Protein AF-A0A5K1HGT1-F1 (afdb_monomer_lite)

pLDDT: mean 88.46, std 7.79, range [55.59, 96.0]

InterPro domains:
  IPR000719 Protein kinase domain [PF00069] (8-63)
  IPR000719 Protein kinase domain [PS50011] (1-92)
  IPR011009 Protein kinase-like domain superfamily [SSF56112] (11-82)

Radius of gyration: 13.35 Å; chains: 1; bounding box: 38×22×32 Å

Structure (mmCIF, N/CA/C/O backbone):
data_AF-A0A5K1HGT1-F1
#
_entry.id   AF-A0A5K1HGT1-F1
#
loop_
_atom_site.group_PDB
_atom_site.id
_atom_site.type_symbol
_atom_site.label_atom_id
_atom_site.label_alt_id
_atom_site.label_comp_id
_atom_site.label_asym_id
_atom_site.label_entity_id
_atom_site.label_seq_id
_atom_site.pdbx_PDB_ins_code
_atom_site.Cartn_x
_atom_site.Cartn_y
_atom_site.Cartn_z
_atom_site.occupancy
_atom_site.B_iso_or_equiv
_atom_site.auth_seq_id
_atom_site.auth_comp_id
_atom_site.auth_asym_id
_atom_site.auth_atom_id
_atom_site.pdbx_PDB_model_num
ATOM 1 N N . LEU A 1 1 ? -17.955 0.734 13.425 1.00 61.97 1 LEU A N 1
ATOM 2 C CA . LEU A 1 1 ? -19.027 0.828 12.406 1.00 61.97 1 LEU A CA 1
ATOM 3 C C . LEU A 1 1 ? -18.868 2.080 11.542 1.00 61.97 1 LEU A C 1
ATOM 5 O O . LEU A 1 1 ? -18.337 1.921 10.457 1.00 61.97 1 LEU A O 1
ATOM 9 N N . LYS A 1 2 ? -19.118 3.312 12.025 1.00 84.44 2 LYS A N 1
ATOM 10 C CA . LYS A 1 2 ? -18.943 4.536 11.197 1.00 84.44 2 LYS A CA 1
ATOM 11 C C . LYS A 1 2 ? -17.576 4.675 10.501 1.00 84.44 2 LYS A C 1
ATOM 13 O O . LYS A 1 2 ? -17.519 5.031 9.332 1.00 84.44 2 LYS A O 1
ATOM 18 N N . MET A 1 3 ? -16.473 4.383 11.199 1.00 86.94 3 MET A N 1
ATOM 19 C CA . MET A 1 3 ? -15.128 4.487 10.608 1.00 86.94 3 MET A CA 1
ATOM 20 C C . MET A 1 3 ? -14.874 3.437 9.512 1.00 86.94 3 MET A C 1
ATOM 22 O O . MET A 1 3 ? -14.243 3.742 8.508 1.00 86.94 3 MET A O 1
ATOM 26 N N . GLN A 1 4 ? -15.397 2.215 9.674 1.00 87.69 4 GLN A N 1
ATOM 27 C CA . GLN A 1 4 ? -15.286 1.161 8.655 1.00 87.69 4 GLN A CA 1
ATOM 28 C C . GLN A 1 4 ? -15.972 1.573 7.367 1.00 87.69 4 GLN A C 1
ATOM 30 O O . GLN A 1 4 ? -15.349 1.550 6.313 1.00 87.69 4 GLN A O 1
ATOM 35 N N . GLU A 1 5 ? -17.225 2.004 7.476 1.00 90.06 5 GLU A N 1
ATOM 36 C CA . GLU A 1 5 ? -18.026 2.455 6.339 1.00 90.06 5 GLU A CA 1
ATOM 37 C C . GLU A 1 5 ? -17.372 3.654 5.643 1.00 90.06 5 GLU A C 1
ATOM 39 O O . GLU A 1 5 ? -17.317 3.709 4.415 1.00 90.06 5 GLU A O 1
ATOM 44 N N . TYR A 1 6 ? -16.809 4.591 6.415 1.00 91.19 6 TYR A N 1
ATOM 45 C CA . TYR A 1 6 ? -16.056 5.721 5.872 1.00 91.19 6 TYR A CA 1
ATOM 46 C C . TYR A 1 6 ? -14.836 5.266 5.061 1.00 91.19 6 TYR A C 1
ATOM 48 O O . TYR A 1 6 ? -14.664 5.682 3.917 1.00 91.19 6 TYR A O 1
ATOM 56 N N . ILE A 1 7 ? -14.006 4.375 5.608 1.00 92.38 7 ILE A N 1
ATOM 57 C CA . ILE A 1 7 ? -12.837 3.840 4.896 1.00 92.38 7 ILE A CA 1
ATOM 58 C C . ILE A 1 7 ? -13.283 3.052 3.662 1.00 92.38 7 ILE A C 1
ATOM 60 O O . ILE A 1 7 ? -12.668 3.166 2.604 1.00 92.38 7 ILE A O 1
ATOM 64 N N . GLU A 1 8 ? -14.350 2.265 3.768 1.00 90.94 8 GLU A N 1
ATOM 65 C CA . GLU A 1 8 ? -14.851 1.451 2.664 1.00 90.94 8 GLU A CA 1
ATOM 66 C C . GLU A 1 8 ? -15.377 2.282 1.499 1.00 90.94 8 GLU A C 1
ATOM 68 O O . GLU A 1 8 ? -15.098 1.941 0.351 1.00 90.94 8 GLU A O 1
ATOM 73 N N . SER A 1 9 ? -16.053 3.390 1.795 1.00 93.44 9 SER A N 1
ATOM 74 C CA . SER A 1 9 ? -16.593 4.314 0.794 1.00 93.44 9 SER A CA 1
ATOM 75 C C . SER A 1 9 ? -15.551 5.262 0.192 1.00 93.44 9 SER A C 1
ATOM 77 O O . SER A 1 9 ? -15.729 5.698 -0.942 1.00 93.44 9 SER A O 1
ATOM 79 N N . ASN A 1 10 ? -14.457 5.559 0.903 1.00 91.88 10 ASN A N 1
ATOM 80 C CA . ASN A 1 10 ? -13.488 6.591 0.499 1.00 91.88 10 ASN A CA 1
ATOM 81 C C . ASN A 1 10 ? -12.088 6.055 0.166 1.00 91.88 10 ASN A C 1
ATOM 83 O O . ASN A 1 10 ? -11.163 6.838 -0.036 1.00 91.88 10 ASN A O 1
ATOM 87 N N . SER A 1 11 ? -11.884 4.737 0.118 1.00 91.88 11 SER A N 1
ATOM 88 C CA . SER A 1 11 ? -10.565 4.184 -0.205 1.00 91.88 11 SER A CA 1
ATOM 89 C C . SER A 1 11 ? -10.628 2.878 -0.984 1.00 91.88 11 SER A C 1
ATOM 91 O O . SER A 1 11 ? -11.524 2.051 -0.810 1.00 91.88 11 SER A O 1
ATOM 93 N N . THR A 1 12 ? -9.609 2.650 -1.807 1.00 92.00 12 THR A N 1
ATOM 94 C CA . THR A 1 12 ? -9.448 1.403 -2.559 1.00 92.00 12 THR A CA 1
ATOM 95 C C . THR A 1 12 ? -8.670 0.388 -1.719 1.00 92.00 12 THR A C 1
ATOM 97 O O . THR A 1 12 ? -7.560 0.674 -1.275 1.00 92.00 12 THR A O 1
ATOM 100 N N . LEU A 1 13 ? -9.241 -0.808 -1.514 1.00 90.25 13 LEU A N 1
ATOM 101 C CA . LEU A 1 13 ? -8.760 -1.815 -0.553 1.00 90.25 13 LEU A CA 1
ATOM 102 C C . LEU A 1 13 ? -7.257 -2.106 -0.640 1.00 90.25 13 LEU A C 1
ATOM 104 O O . LEU A 1 13 ? -6.592 -2.142 0.390 1.00 90.25 13 LEU A O 1
ATOM 108 N N . ILE A 1 14 ? -6.726 -2.302 -1.848 1.00 90.81 14 ILE A N 1
ATOM 109 C CA . ILE A 1 14 ? -5.326 -2.698 -2.051 1.00 90.81 14 ILE A CA 1
ATOM 110 C C . ILE A 1 14 ? -4.322 -1.612 -1.624 1.00 90.81 14 ILE A C 1
ATOM 112 O O . ILE A 1 14 ? -3.179 -1.939 -1.336 1.00 90.81 14 ILE A O 1
ATOM 116 N N . TYR A 1 15 ? -4.751 -0.354 -1.493 1.00 93.62 15 TYR A N 1
ATOM 117 C CA . TYR A 1 15 ? -3.912 0.758 -1.029 1.00 93.62 15 TYR A CA 1
AT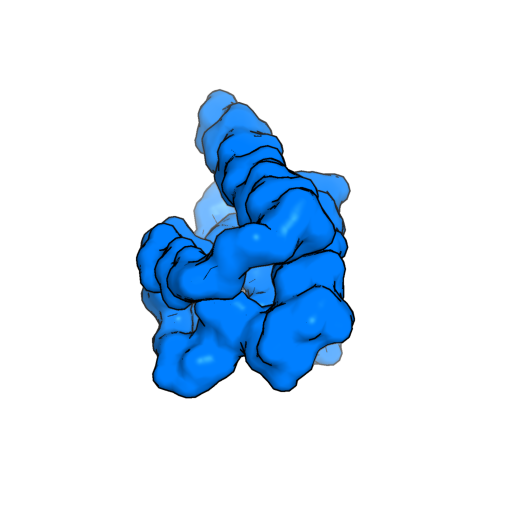OM 118 C C . TYR A 1 15 ? -4.057 1.052 0.468 1.00 93.62 15 TYR A C 1
ATOM 120 O O . TYR A 1 15 ? -3.328 1.891 0.998 1.00 93.62 15 TYR A O 1
ATOM 128 N N . ARG A 1 16 ? -4.988 0.386 1.165 1.00 94.31 16 ARG A N 1
ATOM 129 C CA . ARG A 1 16 ? -5.223 0.618 2.594 1.00 94.31 16 ARG A CA 1
ATOM 130 C C . ARG A 1 16 ? -4.013 0.182 3.405 1.00 94.31 16 ARG A C 1
ATOM 132 O O . ARG A 1 16 ? -3.424 -0.870 3.154 1.00 94.31 16 ARG A O 1
ATOM 139 N N . SER A 1 17 ? -3.670 0.986 4.399 1.00 93.50 17 SER A N 1
ATOM 140 C CA . SER A 1 17 ? -2.631 0.651 5.362 1.00 93.50 17 SER A CA 1
ATOM 141 C C . SER A 1 17 ? -3.113 -0.404 6.367 1.00 93.50 17 SER A C 1
ATOM 143 O O . SER A 1 17 ? -4.319 -0.625 6.515 1.00 93.50 17 SER A O 1
ATOM 145 N N . PRO A 1 18 ? -2.201 -1.074 7.090 1.00 92.19 18 PRO A N 1
ATOM 146 C CA . PRO A 1 18 ? -2.564 -2.055 8.106 1.00 92.19 18 PRO A CA 1
ATOM 147 C C . PRO A 1 18 ? -3.557 -1.525 9.148 1.00 92.19 18 PRO A C 1
ATOM 149 O O . PRO A 1 18 ? -4.499 -2.232 9.483 1.00 92.19 18 PRO A O 1
ATOM 152 N N . GLU A 1 19 ? -3.390 -0.294 9.629 1.00 90.62 19 GLU A N 1
ATOM 153 C CA . GLU A 1 19 ? -4.286 0.336 10.604 1.00 90.62 19 GLU A CA 1
ATOM 154 C C . GLU A 1 19 ? -5.683 0.640 10.038 1.00 90.62 19 GLU A C 1
ATOM 156 O O . GLU A 1 19 ? -6.666 0.523 10.764 1.00 90.62 19 GLU A O 1
ATOM 161 N N . MET A 1 20 ? -5.808 0.918 8.732 1.00 92.19 20 MET A N 1
ATOM 162 C CA . MET A 1 20 ? -7.111 1.025 8.057 1.00 92.19 20 MET A CA 1
ATOM 163 C C . MET A 1 20 ? -7.828 -0.331 7.943 1.00 92.19 20 MET A C 1
ATOM 165 O O . MET A 1 20 ? -9.050 -0.369 7.805 1.00 92.19 20 MET A O 1
ATOM 169 N N . ILE A 1 21 ? -7.083 -1.444 7.966 1.00 92.19 21 ILE A N 1
ATOM 170 C CA . ILE A 1 21 ? -7.645 -2.802 7.934 1.00 92.19 21 ILE A CA 1
ATOM 171 C C . ILE A 1 21 ? -7.992 -3.292 9.340 1.00 92.19 21 ILE A C 1
ATOM 173 O O . ILE A 1 21 ? -9.064 -3.864 9.529 1.00 92.19 21 ILE A O 1
ATOM 177 N N . THR A 1 22 ? -7.090 -3.114 10.309 1.00 89.19 22 THR A N 1
ATOM 178 C CA . THR A 1 22 ? -7.264 -3.652 11.665 1.00 89.19 22 THR A CA 1
ATOM 179 C C . THR A 1 22 ? -8.122 -2.767 12.552 1.00 89.19 22 THR A C 1
ATOM 181 O O . THR A 1 22 ? -8.766 -3.296 13.453 1.00 89.19 22 THR A O 1
ATOM 184 N N . LEU A 1 23 ? -8.151 -1.454 12.294 1.00 85.44 23 LEU A N 1
ATOM 185 C CA . LEU A 1 23 ? -8.858 -0.461 13.111 1.00 85.44 23 LEU A CA 1
ATOM 186 C C . LEU A 1 23 ? -8.508 -0.566 14.592 1.00 85.44 23 LEU A C 1
ATOM 188 O O . LEU A 1 23 ? -9.363 -0.417 15.463 1.00 85.44 23 LEU A O 1
ATOM 192 N N . GLU A 1 24 ? -7.235 -0.849 14.863 1.00 76.88 24 GLU A N 1
ATOM 193 C CA . GLU A 1 24 ? -6.651 -0.630 16.183 1.00 76.88 24 GLU A CA 1
ATOM 194 C C . GLU A 1 24 ? -6.902 0.824 16.628 1.00 76.88 24 GLU A C 1
ATOM 196 O O . GLU A 1 24 ? -7.125 1.692 15.784 1.00 76.88 24 GLU A O 1
ATOM 201 N N . ASP A 1 25 ? -6.783 1.114 17.929 1.00 69.00 25 ASP A N 1
ATOM 202 C CA . ASP A 1 25 ? -6.918 2.460 18.534 1.00 69.00 25 ASP A CA 1
ATOM 203 C C . ASP A 1 25 ? -5.835 3.472 18.087 1.00 69.00 25 ASP A C 1
ATOM 205 O O . ASP A 1 25 ? -5.469 4.406 18.801 1.00 69.00 25 ASP A O 1
ATOM 209 N N . LYS A 1 26 ? -5.271 3.291 16.895 1.00 74.62 26 LYS A N 1
ATOM 210 C CA . LYS A 1 26 ? -4.260 4.155 16.308 1.00 74.62 26 LYS A CA 1
ATOM 211 C C . LYS A 1 26 ? -4.911 5.113 15.324 1.00 74.62 26 LYS A C 1
ATOM 213 O O . LYS A 1 26 ? -5.730 4.691 14.506 1.00 74.62 26 LYS A O 1
ATOM 218 N N . PRO A 1 27 ? -4.529 6.398 15.359 1.00 81.00 27 PRO A N 1
ATOM 219 C CA . PRO A 1 27 ? -5.050 7.363 14.414 1.00 81.00 27 PRO A CA 1
ATOM 220 C C . PRO A 1 27 ? -4.621 6.987 12.994 1.00 81.00 27 PRO A C 1
ATOM 222 O O . PRO A 1 27 ? -3.441 6.776 12.713 1.00 81.00 27 PRO A O 1
ATOM 225 N N . ILE A 1 28 ? -5.598 6.941 12.093 1.00 89.25 28 ILE A N 1
ATOM 226 C CA . ILE A 1 28 ? -5.359 6.933 10.651 1.00 89.25 28 ILE A CA 1
ATOM 227 C C . ILE A 1 28 ? -4.940 8.355 10.272 1.00 89.25 28 ILE A C 1
ATOM 229 O O . ILE A 1 28 ? -5.630 9.318 10.604 1.00 89.25 28 ILE A O 1
ATOM 233 N N . GLY A 1 29 ? -3.801 8.496 9.604 1.00 88.38 29 GLY A N 1
ATOM 234 C CA . GLY A 1 29 ? -3.231 9.801 9.275 1.00 88.38 29 GLY A CA 1
ATOM 235 C C . GLY A 1 29 ? -2.089 9.674 8.278 1.00 88.38 29 GLY A C 1
ATOM 236 O O . GLY A 1 29 ? -2.045 8.719 7.509 1.00 88.38 29 GLY A O 1
ATOM 237 N N . PHE A 1 30 ? -1.119 10.589 8.331 1.00 91.00 30 PHE A N 1
ATOM 238 C CA . PHE A 1 30 ? -0.028 10.669 7.347 1.00 91.00 30 PHE A CA 1
ATOM 239 C C . PHE A 1 30 ? 0.749 9.358 7.133 1.00 91.00 30 PHE A C 1
ATOM 241 O O . PHE A 1 30 ? 1.256 9.108 6.043 1.00 91.00 30 PHE A O 1
ATOM 248 N N . ALA A 1 31 ? 0.838 8.488 8.144 1.00 90.62 31 ALA A N 1
ATOM 249 C CA . ALA A 1 31 ? 1.458 7.169 7.999 1.00 90.62 31 ALA A CA 1
ATOM 250 C C . ALA A 1 31 ? 0.764 6.298 6.939 1.00 90.62 31 ALA A C 1
ATOM 252 O O . ALA A 1 31 ? 1.437 5.598 6.179 1.00 90.62 31 ALA A O 1
ATOM 253 N N . SER A 1 32 ? -0.563 6.382 6.854 1.00 92.50 32 SER A N 1
ATOM 254 C CA . SER A 1 32 ? -1.364 5.651 5.878 1.00 92.50 32 SER A CA 1
ATOM 255 C C . SER A 1 32 ? -1.113 6.155 4.453 1.00 92.50 32 SER A C 1
ATOM 257 O O . SER A 1 32 ? -1.054 5.353 3.521 1.00 92.50 32 SER A O 1
ATOM 259 N N . ASP A 1 33 ? -0.854 7.454 4.283 1.00 93.38 33 ASP A N 1
ATOM 260 C CA . ASP A 1 33 ? -0.481 8.024 2.984 1.00 93.38 33 ASP A CA 1
ATOM 261 C C . ASP A 1 33 ? 0.909 7.553 2.546 1.00 93.38 33 ASP A C 1
ATOM 263 O O . ASP A 1 33 ? 1.096 7.149 1.400 1.00 93.38 33 ASP A O 1
ATOM 267 N N . ILE A 1 34 ? 1.885 7.513 3.463 1.00 94.81 34 ILE A N 1
ATOM 268 C CA . ILE A 1 34 ? 3.225 6.973 3.175 1.00 94.81 34 ILE A CA 1
ATOM 269 C C . ILE A 1 34 ? 3.152 5.499 2.749 1.00 94.81 34 ILE A C 1
ATOM 271 O O . ILE A 1 34 ? 3.868 5.077 1.837 1.00 94.81 34 ILE A O 1
ATOM 275 N N . TRP A 1 35 ? 2.267 4.712 3.367 1.00 94.69 35 TRP A N 1
ATOM 276 C CA . TRP A 1 35 ? 1.996 3.340 2.936 1.00 94.69 35 TRP A CA 1
ATOM 277 C C . TRP A 1 35 ? 1.472 3.278 1.497 1.00 94.69 35 TRP A C 1
ATOM 279 O O . TRP A 1 35 ? 2.022 2.543 0.669 1.00 94.69 35 TRP A O 1
ATOM 289 N N . MET A 1 36 ? 0.438 4.067 1.189 1.00 95.56 36 MET A N 1
ATOM 290 C CA . MET A 1 36 ? -0.156 4.143 -0.145 1.00 95.56 36 MET A CA 1
ATOM 291 C C . MET A 1 36 ? 0.874 4.576 -1.194 1.00 95.56 36 MET A C 1
ATOM 293 O O . MET A 1 36 ? 0.957 3.959 -2.254 1.00 95.56 36 MET A O 1
ATOM 297 N N . LEU A 1 37 ? 1.701 5.582 -0.897 1.00 95.94 37 LEU A N 1
ATOM 298 C CA . LEU A 1 37 ? 2.765 6.040 -1.793 1.00 95.94 37 LEU A CA 1
ATOM 299 C C . LEU A 1 37 ? 3.781 4.931 -2.089 1.00 95.94 37 LEU A C 1
ATOM 301 O O . LEU A 1 37 ? 4.199 4.777 -3.236 1.00 95.94 37 LEU A O 1
ATOM 305 N N . GLY A 1 38 ? 4.120 4.108 -1.092 1.00 95.31 38 GLY A N 1
ATOM 306 C CA . GLY A 1 38 ? 4.931 2.909 -1.300 1.00 95.31 38 GLY A CA 1
ATOM 307 C C . GLY A 1 38 ? 4.278 1.918 -2.269 1.00 95.31 38 GLY A C 1
ATOM 308 O O . GLY A 1 38 ? 4.951 1.414 -3.165 1.00 95.31 38 GLY A O 1
ATOM 309 N N . CYS A 1 39 ? 2.969 1.679 -2.138 1.00 95.38 39 CYS A N 1
ATOM 310 C CA . CYS A 1 39 ? 2.212 0.819 -3.057 1.00 95.38 39 CYS A CA 1
ATOM 311 C C . CYS A 1 39 ? 2.161 1.390 -4.485 1.00 95.38 39 CYS A C 1
ATOM 313 O O . CYS A 1 39 ? 2.312 0.647 -5.452 1.00 95.38 39 CYS A O 1
ATOM 315 N N . ILE A 1 40 ? 1.975 2.706 -4.632 1.00 96.00 40 ILE A N 1
ATOM 316 C CA . ILE A 1 40 ? 1.922 3.387 -5.934 1.00 96.00 40 ILE A CA 1
ATOM 317 C C . ILE A 1 40 ? 3.283 3.331 -6.632 1.00 96.00 40 ILE A C 1
ATOM 319 O O . ILE A 1 40 ? 3.353 2.942 -7.796 1.00 96.00 40 ILE A O 1
ATOM 323 N N . ALA A 1 41 ? 4.369 3.667 -5.928 1.00 95.31 41 ALA A N 1
ATOM 324 C CA . ALA A 1 41 ? 5.724 3.583 -6.474 1.00 95.31 41 ALA A CA 1
ATOM 325 C C . ALA A 1 41 ? 6.054 2.152 -6.927 1.00 95.31 41 ALA A C 1
ATOM 327 O O . ALA A 1 41 ? 6.590 1.947 -8.017 1.00 95.31 41 ALA A O 1
ATOM 328 N N . TYR A 1 42 ? 5.655 1.166 -6.116 1.00 94.31 42 TYR A N 1
ATOM 329 C CA . TYR A 1 42 ? 5.748 -0.249 -6.447 1.00 94.31 42 TYR A CA 1
ATOM 330 C C . TYR A 1 42 ? 5.014 -0.575 -7.758 1.00 94.31 42 TYR A C 1
ATOM 332 O O . TYR A 1 42 ? 5.595 -1.136 -8.687 1.00 94.31 42 TYR A O 1
ATOM 340 N N . PHE A 1 43 ? 3.741 -0.190 -7.846 1.00 94.69 43 PHE A N 1
ATOM 341 C CA . PHE A 1 43 ? 2.886 -0.473 -8.994 1.00 94.69 43 PHE A CA 1
ATOM 342 C C . PHE A 1 43 ? 3.384 0.186 -10.285 1.00 94.69 43 PHE A C 1
ATOM 344 O O . PHE A 1 43 ? 3.364 -0.446 -11.338 1.00 94.69 43 PHE A O 1
ATOM 351 N N . ILE A 1 44 ? 3.857 1.434 -10.222 1.00 95.44 44 ILE A N 1
ATOM 352 C CA . ILE A 1 44 ? 4.365 2.151 -11.400 1.00 95.44 44 ILE A CA 1
ATOM 353 C C . ILE A 1 44 ? 5.560 1.415 -12.009 1.00 95.44 44 ILE A C 1
ATOM 355 O O . ILE A 1 44 ? 5.596 1.237 -13.227 1.00 95.44 44 ILE A O 1
ATOM 359 N N . TYR A 1 45 ? 6.506 0.973 -11.175 1.00 94.62 45 TYR A N 1
ATOM 360 C CA . TYR A 1 45 ? 7.732 0.329 -11.641 1.00 94.62 45 TYR A CA 1
ATOM 361 C C . TYR A 1 45 ? 7.495 -1.125 -12.077 1.00 94.62 45 TYR A C 1
ATOM 363 O O . TYR A 1 45 ? 7.800 -1.481 -13.211 1.00 94.62 45 TYR A O 1
ATOM 371 N N . PHE A 1 46 ? 6.895 -1.957 -11.218 1.00 92.56 46 PHE A N 1
ATOM 372 C CA . PHE A 1 46 ? 6.728 -3.392 -11.491 1.00 92.56 46 PHE A CA 1
ATOM 373 C C . PHE A 1 46 ? 5.488 -3.723 -12.326 1.00 92.56 46 PHE A C 1
ATOM 375 O O . PHE A 1 46 ? 5.270 -4.885 -12.663 1.00 92.56 46 PHE A O 1
ATOM 382 N N . ARG A 1 47 ? 4.632 -2.729 -12.614 1.00 93.06 47 ARG A N 1
ATOM 383 C CA . ARG A 1 47 ? 3.345 -2.888 -13.324 1.00 93.06 47 ARG A CA 1
ATOM 384 C C . ARG A 1 47 ? 2.408 -3.918 -12.679 1.00 93.06 47 ARG A C 1
ATOM 386 O O . ARG A 1 47 ? 1.448 -4.356 -13.303 1.00 93.06 47 ARG A O 1
ATOM 393 N N . LYS A 1 48 ? 2.682 -4.263 -11.421 1.00 91.81 48 LYS A N 1
ATOM 394 C CA . LYS A 1 48 ? 1.984 -5.244 -10.597 1.00 91.81 48 LYS A CA 1
ATOM 395 C C . LYS A 1 48 ? 1.839 -4.682 -9.195 1.00 91.81 48 LYS A C 1
ATOM 397 O O . LYS A 1 48 ? 2.807 -4.181 -8.625 1.00 91.81 48 LYS A O 1
ATOM 402 N N . HIS A 1 49 ? 0.634 -4.738 -8.637 1.00 93.19 49 HIS A N 1
ATOM 403 C CA . HIS A 1 49 ? 0.404 -4.240 -7.284 1.00 93.19 49 HIS A CA 1
ATOM 404 C C . HIS A 1 49 ? 1.068 -5.178 -6.251 1.00 93.19 49 HIS A C 1
ATOM 406 O O . HIS A 1 49 ? 1.002 -6.398 -6.425 1.00 93.19 49 HIS A O 1
ATOM 412 N N . PRO A 1 50 ? 1.666 -4.678 -5.146 1.00 92.62 50 PRO A N 1
ATOM 413 C CA . PRO A 1 50 ? 2.334 -5.533 -4.152 1.00 92.62 50 PRO A CA 1
ATOM 414 C C . PRO A 1 50 ? 1.412 -6.580 -3.503 1.00 92.62 50 PRO A C 1
ATOM 416 O O . PRO A 1 50 ? 1.895 -7.588 -2.999 1.00 92.62 50 PRO A O 1
ATOM 419 N N . PHE A 1 51 ? 0.098 -6.343 -3.535 1.00 93.38 51 PHE A N 1
ATOM 420 C CA . PHE A 1 51 ? -0.954 -7.226 -3.008 1.00 93.38 51 PHE A CA 1
ATOM 421 C C . PHE A 1 51 ? -1.896 -7.767 -4.096 1.00 93.38 51 PHE A C 1
ATOM 423 O O . PHE A 1 51 ? -3.032 -8.135 -3.808 1.00 93.38 51 PHE A O 1
ATOM 430 N N . GLU A 1 52 ? -1.483 -7.745 -5.363 1.00 90.00 52 GLU A N 1
ATOM 431 C CA . GLU A 1 52 ? -2.300 -8.294 -6.449 1.00 90.00 52 GLU A CA 1
ATOM 432 C C . GLU A 1 52 ? -2.543 -9.797 -6.253 1.00 90.00 52 GLU A C 1
ATOM 434 O O . GLU A 1 52 ? -1.593 -10.564 -6.117 1.00 90.00 52 GLU A O 1
ATOM 439 N N . GLY A 1 53 ? -3.814 -10.213 -6.245 1.00 88.19 53 GLY A N 1
ATOM 440 C CA . GLY A 1 53 ? -4.205 -11.608 -6.006 1.00 88.19 53 GLY A CA 1
ATOM 441 C C . GLY A 1 53 ? -4.105 -12.058 -4.543 1.00 88.19 53 GLY A C 1
ATOM 442 O O . GLY A 1 53 ? -4.435 -13.200 -4.238 1.00 88.19 53 GLY A O 1
ATOM 443 N N . GLU A 1 54 ? -3.699 -11.168 -3.637 1.00 89.25 54 GLU A N 1
ATOM 444 C CA . GLU A 1 54 ? -3.545 -11.458 -2.216 1.00 89.25 54 GLU A CA 1
ATOM 445 C C . GLU A 1 54 ? -4.782 -11.038 -1.404 1.00 89.25 54 GLU A C 1
ATOM 447 O O . GLU A 1 54 ? -5.515 -10.107 -1.748 1.00 89.25 54 GLU A O 1
ATOM 452 N N . GLY A 1 55 ? -5.015 -11.711 -0.275 1.00 88.31 55 GLY A N 1
ATOM 453 C CA . GLY A 1 55 ? -6.095 -11.364 0.653 1.00 88.31 55 GLY A CA 1
ATOM 454 C C . GLY A 1 55 ? -5.757 -10.187 1.579 1.00 88.31 55 GLY A C 1
ATOM 455 O O . GLY A 1 55 ? -4.604 -9.780 1.716 1.00 88.31 55 GLY A O 1
ATOM 456 N N . LYS A 1 56 ? -6.757 -9.693 2.330 1.00 89.44 56 LYS A N 1
ATOM 457 C CA . LYS A 1 56 ? -6.588 -8.602 3.322 1.00 89.44 56 LYS A CA 1
ATOM 458 C C . LYS A 1 56 ? -5.462 -8.863 4.340 1.00 89.44 56 LYS A C 1
ATOM 460 O O . LYS A 1 56 ? -4.838 -7.921 4.818 1.00 89.44 56 LYS A O 1
ATOM 465 N N . LEU A 1 57 ? -5.177 -10.128 4.660 1.00 90.50 57 LEU A N 1
ATOM 466 C CA . LEU A 1 57 ? -4.102 -10.517 5.583 1.00 90.50 57 LEU A CA 1
ATOM 467 C C . LEU A 1 57 ? -2.700 -10.162 5.066 1.00 90.50 57 LEU A C 1
ATOM 469 O O . LEU A 1 57 ? -1.826 -9.846 5.873 1.00 90.50 57 LEU A O 1
ATOM 473 N N . ALA A 1 58 ? -2.489 -10.150 3.747 1.00 91.69 58 ALA A N 1
ATOM 474 C CA . ALA A 1 58 ? -1.205 -9.775 3.159 1.00 91.69 58 ALA A CA 1
ATOM 475 C C . ALA A 1 58 ? -0.873 -8.294 3.393 1.00 91.69 58 ALA A C 1
ATOM 477 O O . ALA A 1 58 ? 0.297 -7.938 3.497 1.00 91.69 58 ALA A O 1
ATOM 478 N N . ILE A 1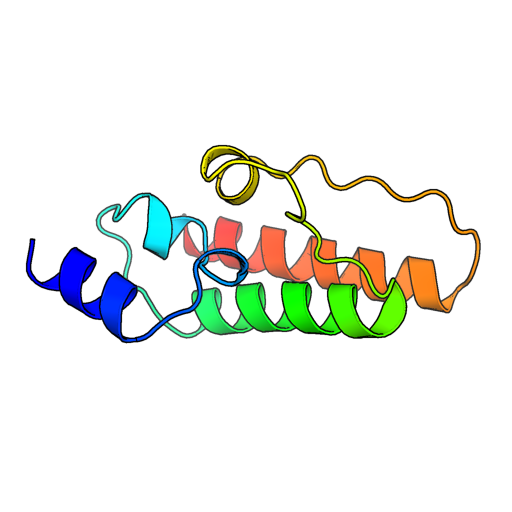 59 ? -1.889 -7.441 3.566 1.00 92.00 59 ILE A N 1
ATOM 479 C CA . ILE A 1 59 ? -1.705 -6.034 3.942 1.00 92.00 59 ILE A CA 1
ATOM 480 C C . ILE A 1 59 ? -1.124 -5.945 5.363 1.00 92.00 59 ILE A C 1
ATOM 482 O O . ILE A 1 59 ? -0.181 -5.196 5.611 1.00 92.00 59 ILE A O 1
ATOM 486 N N . ILE A 1 60 ? -1.635 -6.754 6.298 1.00 89.88 60 ILE A N 1
ATOM 487 C CA . ILE A 1 60 ? -1.188 -6.776 7.702 1.00 89.88 60 ILE A CA 1
ATOM 488 C C . ILE A 1 60 ? 0.213 -7.394 7.823 1.00 89.88 60 ILE A C 1
ATOM 490 O O . ILE A 1 60 ? 1.070 -6.876 8.549 1.00 89.88 60 ILE A O 1
ATOM 494 N N . SER A 1 61 ? 0.464 -8.481 7.087 1.00 88.38 61 SER A N 1
ATOM 495 C CA . SER A 1 61 ? 1.737 -9.206 7.077 1.00 88.38 61 SER A CA 1
ATOM 496 C C . SER A 1 61 ? 2.272 -9.398 5.649 1.00 88.38 61 SER A C 1
ATOM 498 O O . SER A 1 61 ? 2.133 -10.475 5.068 1.00 88.38 61 SER A O 1
ATOM 500 N N . PRO A 1 62 ? 2.913 -8.366 5.062 1.00 87.44 62 PRO A N 1
ATOM 501 C CA . PRO A 1 62 ? 3.387 -8.430 3.682 1.00 87.44 62 PRO A CA 1
ATOM 502 C C . PRO A 1 62 ? 4.579 -9.371 3.519 1.00 87.44 62 PRO A C 1
ATOM 504 O O . PRO A 1 62 ? 5.594 -9.197 4.204 1.00 87.44 62 PRO A O 1
ATOM 507 N N . ASN A 1 63 ? 4.506 -10.267 2.534 1.00 85.19 63 ASN A N 1
ATOM 508 C CA . ASN A 1 63 ? 5.622 -11.083 2.042 1.00 85.19 63 ASN A CA 1
ATOM 509 C C . ASN A 1 63 ? 5.846 -10.842 0.537 1.00 85.19 63 ASN A C 1
ATOM 511 O O . ASN A 1 63 ? 5.765 -11.747 -0.285 1.00 85.19 63 ASN A O 1
ATOM 515 N N . VAL A 1 64 ? 6.090 -9.582 0.185 1.00 82.62 64 VAL A N 1
ATOM 516 C CA . VAL A 1 64 ? 6.304 -9.128 -1.195 1.00 82.62 64 VAL A CA 1
ATOM 517 C C . VAL A 1 64 ? 7.749 -9.445 -1.6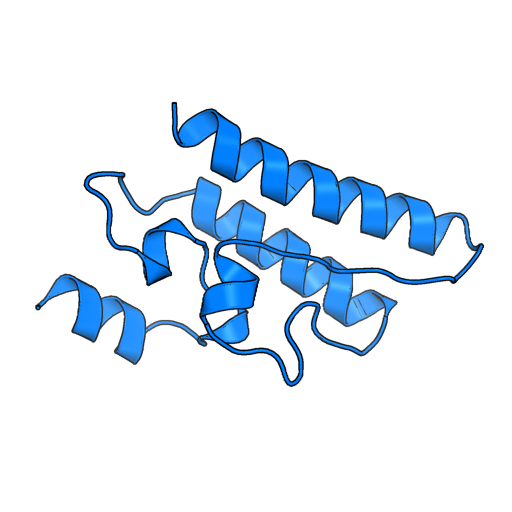00 1.00 82.62 64 VAL A C 1
ATOM 519 O O . VAL A 1 64 ? 8.675 -8.958 -0.949 1.00 82.62 64 VAL A O 1
ATOM 522 N N . ARG A 1 65 ? 7.954 -10.268 -2.638 1.00 75.12 65 ARG A N 1
ATOM 523 C CA . ARG A 1 65 ? 9.280 -10.690 -3.132 1.00 75.12 65 ARG A CA 1
ATOM 524 C C . ARG A 1 65 ? 9.363 -10.563 -4.643 1.00 75.12 65 ARG A C 1
ATOM 526 O O . ARG A 1 65 ? 8.475 -11.053 -5.332 1.00 75.12 65 ARG A O 1
ATOM 533 N N . TYR A 1 66 ? 10.430 -9.940 -5.133 1.00 78.62 66 TYR A N 1
ATOM 534 C CA . TYR A 1 66 ? 10.676 -9.740 -6.559 1.00 78.62 66 TYR A CA 1
ATOM 535 C C . TYR A 1 66 ? 12.160 -9.931 -6.855 1.00 78.62 66 TYR A C 1
ATOM 537 O O . TYR A 1 66 ? 13.003 -9.628 -6.013 1.00 78.62 66 TYR A O 1
ATOM 545 N N . SER A 1 67 ? 12.461 -10.479 -8.031 1.00 76.00 67 SER A N 1
ATOM 546 C CA . SER A 1 67 ? 13.789 -10.985 -8.400 1.00 76.00 67 SER A CA 1
ATOM 547 C C . SER A 1 67 ? 14.460 -10.194 -9.528 1.00 76.00 67 SER A C 1
ATOM 549 O O . SER A 1 67 ? 15.332 -10.725 -10.207 1.00 76.00 67 SER A O 1
ATOM 551 N N . GLU A 1 68 ? 14.045 -8.950 -9.767 1.00 85.44 68 GLU A N 1
ATOM 552 C CA . GLU A 1 68 ? 14.713 -8.081 -10.740 1.00 85.44 68 GLU A CA 1
ATOM 553 C C . GLU A 1 68 ? 15.985 -7.461 -10.154 1.00 85.44 68 GLU A C 1
ATOM 555 O O . GLU A 1 68 ? 15.962 -6.911 -9.052 1.00 85.44 68 GLU A O 1
ATOM 560 N N . ASP A 1 69 ? 17.074 -7.499 -10.924 1.00 83.69 69 ASP A N 1
ATOM 561 C CA . ASP A 1 69 ? 18.395 -6.998 -10.522 1.00 83.69 69 ASP A CA 1
ATOM 562 C C . ASP A 1 69 ? 18.749 -5.665 -11.199 1.00 83.69 69 ASP A C 1
ATOM 564 O O . ASP A 1 69 ? 19.834 -5.472 -11.741 1.00 83.69 69 ASP A O 1
ATOM 568 N N . SER A 1 70 ? 17.803 -4.725 -11.204 1.00 93.06 70 SER A N 1
ATOM 569 C CA . SER A 1 70 ? 18.078 -3.350 -11.624 1.00 93.06 70 SER A CA 1
ATOM 570 C C . SER A 1 70 ? 18.267 -2.446 -10.402 1.00 93.06 70 SER A C 1
ATOM 572 O O . SER A 1 70 ? 17.637 -2.635 -9.358 1.00 93.06 70 SER A O 1
ATOM 574 N N . GLU A 1 71 ? 19.107 -1.418 -10.528 1.00 92.38 71 GLU A N 1
ATOM 575 C CA . GLU A 1 71 ? 19.284 -0.415 -9.467 1.00 92.38 71 GLU A CA 1
ATOM 576 C C . GLU A 1 71 ? 17.972 0.321 -9.149 1.00 92.38 71 GLU A C 1
ATOM 578 O O . GLU A 1 71 ? 17.672 0.603 -7.988 1.00 92.38 71 GLU A O 1
ATOM 583 N N . TYR A 1 72 ? 17.125 0.551 -10.159 1.00 91.62 72 TYR A N 1
ATOM 584 C CA . TYR A 1 72 ? 15.788 1.108 -9.957 1.00 91.62 72 TYR A CA 1
ATOM 585 C C . TYR A 1 72 ? 14.888 0.157 -9.160 1.00 91.62 72 TYR A C 1
ATOM 587 O O . TYR A 1 72 ? 14.212 0.599 -8.234 1.00 91.62 72 TYR A O 1
ATOM 595 N N . ALA A 1 73 ? 14.920 -1.150 -9.441 1.00 91.56 73 ALA A N 1
ATOM 596 C CA . ALA A 1 73 ? 14.170 -2.145 -8.680 1.00 91.56 73 ALA A CA 1
ATOM 597 C C . ALA A 1 73 ? 14.606 -2.157 -7.207 1.00 91.56 73 ALA A C 1
ATOM 599 O O . ALA A 1 73 ? 13.754 -2.160 -6.317 1.00 91.56 73 ALA A O 1
ATOM 600 N N . LYS A 1 74 ? 15.917 -2.082 -6.933 1.00 91.38 74 LYS A N 1
ATOM 601 C CA . LYS A 1 74 ? 16.470 -1.982 -5.569 1.00 91.38 74 LYS A CA 1
ATOM 602 C C . LYS A 1 74 ? 16.030 -0.699 -4.862 1.00 91.38 74 LYS A C 1
ATOM 604 O O . LYS A 1 74 ? 15.671 -0.741 -3.681 1.00 91.38 74 LYS A O 1
ATOM 609 N N . LEU A 1 75 ? 16.002 0.432 -5.572 1.00 93.44 75 LEU A N 1
ATOM 610 C CA . LEU A 1 75 ? 15.521 1.708 -5.038 1.00 93.44 75 LEU A CA 1
ATOM 611 C C . LEU A 1 75 ? 14.034 1.638 -4.665 1.00 93.44 75 LEU A C 1
ATOM 613 O O . LEU A 1 75 ? 13.659 2.006 -3.551 1.00 93.44 75 LEU A O 1
ATOM 617 N N . ILE A 1 76 ? 13.190 1.120 -5.560 1.00 94.19 76 ILE A N 1
ATOM 618 C CA . ILE A 1 76 ? 11.751 0.973 -5.305 1.00 94.19 76 ILE A CA 1
ATOM 619 C C . ILE A 1 76 ? 11.496 -0.019 -4.164 1.00 94.19 76 ILE A C 1
ATOM 621 O O . ILE A 1 76 ? 10.679 0.256 -3.285 1.00 94.19 76 ILE A O 1
ATOM 625 N N . GLN A 1 77 ? 12.235 -1.130 -4.102 1.00 90.62 77 GLN A N 1
ATOM 626 C CA . GLN A 1 77 ? 12.174 -2.062 -2.972 1.00 90.62 77 GLN A CA 1
ATOM 627 C C . GLN A 1 77 ? 12.594 -1.399 -1.654 1.00 90.62 77 GLN A C 1
ATOM 629 O O . GLN A 1 77 ? 11.977 -1.646 -0.618 1.00 90.62 77 GLN A O 1
ATOM 634 N N . SER A 1 7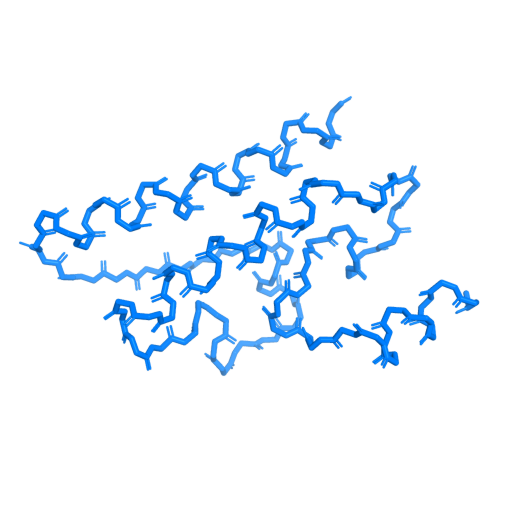8 ? 13.596 -0.519 -1.677 1.00 91.44 78 SER A N 1
ATOM 635 C CA . SER A 1 78 ? 14.022 0.236 -0.494 1.00 91.44 78 SER A CA 1
ATOM 636 C C . SER A 1 78 ? 12.943 1.216 -0.025 1.00 91.44 78 SER A C 1
ATOM 638 O O . SER A 1 78 ? 12.646 1.264 1.169 1.00 91.44 78 SER A O 1
ATOM 640 N N . LEU A 1 79 ? 12.296 1.937 -0.948 1.00 92.69 79 LEU A N 1
ATOM 641 C CA . LEU A 1 79 ? 11.158 2.818 -0.648 1.00 92.69 79 LEU A CA 1
ATOM 642 C C . LEU A 1 79 ? 9.966 2.038 -0.074 1.00 92.69 79 LEU A C 1
ATOM 644 O O . LEU A 1 79 ? 9.375 2.448 0.926 1.00 92.69 79 LEU A O 1
ATOM 648 N N . TRP A 1 80 ? 9.657 0.878 -0.656 1.00 92.06 80 TRP A N 1
ATOM 649 C CA . TRP A 1 80 ? 8.646 -0.046 -0.143 1.00 92.06 80 TRP A CA 1
ATOM 650 C C . TRP A 1 80 ? 8.972 -0.543 1.274 1.00 92.06 80 TRP A C 1
ATOM 652 O O . TRP A 1 80 ? 8.117 -0.567 2.160 1.00 92.06 80 TRP A O 1
ATOM 662 N N . CYS A 1 81 ? 10.223 -0.922 1.533 1.00 90.44 81 CYS A N 1
ATOM 663 C CA . CYS A 1 81 ? 10.665 -1.310 2.870 1.00 90.44 81 CYS A CA 1
ATOM 664 C C . CYS A 1 81 ? 10.565 -0.147 3.865 1.00 90.44 81 CYS A C 1
ATOM 666 O O . CYS A 1 81 ? 10.112 -0.350 4.995 1.00 90.44 81 CYS A O 1
ATOM 668 N N . TYR A 1 82 ? 10.930 1.068 3.449 1.00 91.25 82 TYR A N 1
ATOM 669 C CA . TYR A 1 82 ? 10.817 2.265 4.275 1.00 91.25 82 TYR A CA 1
ATOM 670 C C . TYR A 1 82 ? 9.365 2.547 4.672 1.00 91.25 82 TYR A C 1
ATOM 672 O O . TYR A 1 82 ? 9.104 2.720 5.862 1.00 91.25 82 TYR A O 1
ATOM 680 N N . SER A 1 83 ? 8.413 2.523 3.730 1.00 92.06 83 SER A N 1
ATOM 681 C CA . SER A 1 83 ? 7.001 2.797 4.037 1.00 92.06 83 SER A CA 1
ATOM 682 C C . SER A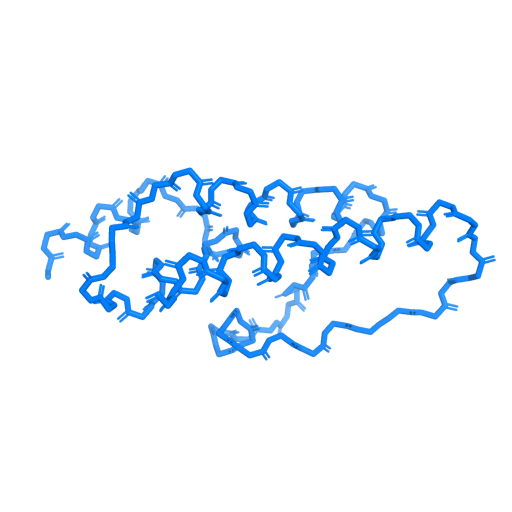 1 83 ? 6.441 1.818 5.077 1.00 92.06 83 SER A C 1
ATOM 684 O O . SER A 1 83 ? 5.769 2.223 6.028 1.00 92.06 83 SER A O 1
ATOM 686 N N . ARG A 1 84 ? 6.814 0.534 4.983 1.00 89.56 84 ARG A N 1
ATOM 687 C CA . ARG A 1 84 ? 6.446 -0.498 5.966 1.00 89.56 84 ARG A CA 1
ATOM 688 C C . ARG A 1 84 ? 7.032 -0.226 7.348 1.00 89.56 84 ARG A C 1
ATOM 690 O O . ARG A 1 84 ? 6.348 -0.422 8.354 1.00 89.56 84 ARG A O 1
ATOM 697 N N . VAL A 1 85 ? 8.302 0.175 7.420 1.00 87.44 85 VAL A N 1
ATOM 698 C CA . VAL A 1 85 ? 8.967 0.494 8.693 1.00 87.44 85 VAL A CA 1
ATOM 699 C C . VAL A 1 85 ? 8.386 1.762 9.303 1.00 87.44 85 VAL A C 1
ATOM 701 O O . VAL A 1 85 ? 8.177 1.796 10.511 1.00 87.44 85 VAL A O 1
ATOM 704 N N . PHE A 1 86 ? 8.095 2.775 8.490 1.00 86.75 86 PHE A N 1
ATOM 705 C CA . PHE A 1 86 ? 7.513 4.038 8.928 1.00 86.75 86 PHE A CA 1
ATOM 706 C C . PHE A 1 86 ? 6.160 3.819 9.607 1.00 86.75 86 PHE A C 1
ATOM 708 O O . PHE A 1 86 ? 5.983 4.179 10.772 1.00 86.75 86 PHE A O 1
ATOM 715 N N . VAL A 1 87 ? 5.256 3.104 8.933 1.00 84.81 87 VAL A N 1
ATOM 716 C CA . VAL A 1 87 ? 3.940 2.746 9.479 1.00 84.81 87 VAL A CA 1
ATOM 717 C C . VAL A 1 87 ? 4.078 1.907 10.749 1.00 84.81 87 VAL A C 1
ATOM 719 O O . VAL A 1 87 ? 3.380 2.142 11.727 1.00 84.81 87 VAL A O 1
ATOM 722 N N . ARG A 1 88 ? 5.021 0.956 10.800 1.00 81.94 88 ARG A N 1
ATOM 723 C CA . ARG A 1 88 ? 5.264 0.147 12.010 1.00 81.94 88 ARG A CA 1
ATOM 724 C C . ARG A 1 88 ? 5.908 0.919 13.162 1.00 81.94 88 ARG A C 1
ATOM 726 O O . ARG A 1 88 ? 5.671 0.562 14.311 1.00 81.94 88 ARG A O 1
ATOM 733 N N . ARG A 1 89 ? 6.728 1.936 12.891 1.00 79.44 89 ARG A N 1
ATOM 734 C CA . ARG A 1 89 ? 7.354 2.770 13.928 1.00 79.44 89 ARG A CA 1
ATOM 735 C C . ARG A 1 89 ? 6.346 3.693 14.589 1.00 79.44 89 ARG A C 1
ATOM 737 O O . ARG A 1 89 ? 6.366 3.786 15.803 1.00 79.44 89 ARG A O 1
ATOM 744 N N . LEU A 1 90 ? 5.433 4.274 13.816 1.00 66.94 90 LEU A N 1
ATOM 745 C CA . LEU A 1 90 ? 4.316 5.066 14.344 1.00 66.94 90 LEU A CA 1
ATOM 746 C C . LEU A 1 90 ? 3.213 4.200 14.982 1.00 66.94 90 LEU A C 1
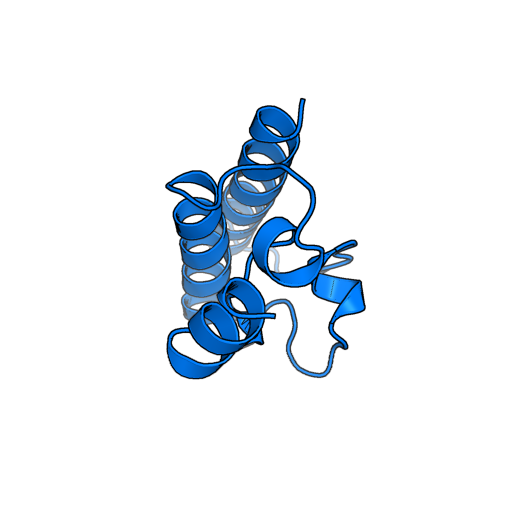ATOM 748 O O . LEU A 1 90 ? 2.253 4.721 15.540 1.00 66.94 90 LEU A O 1
ATOM 752 N N . ARG A 1 91 ? 3.348 2.865 14.915 1.00 61.44 91 ARG A N 1
ATOM 753 C CA . ARG A 1 91 ? 2.526 1.900 15.658 1.00 61.44 91 ARG A CA 1
ATOM 754 C C . ARG A 1 91 ? 3.051 1.607 17.073 1.00 61.44 91 ARG A C 1
ATOM 756 O O . ARG A 1 91 ? 2.366 0.851 17.762 1.00 61.44 91 ARG A O 1
ATOM 763 N N . ARG A 1 92 ? 4.217 2.117 17.482 1.00 55.59 92 ARG A N 1
ATOM 764 C CA . ARG A 1 92 ? 4.715 2.076 18.870 1.00 55.59 92 ARG A CA 1
ATOM 765 C C . ARG A 1 92 ? 4.544 3.443 19.508 1.00 55.59 92 ARG A C 1
ATOM 767 O O . ARG A 1 92 ? 4.233 3.449 20.713 1.00 55.59 92 ARG A O 1
#

Foldseek 3Di:
DVLLVVCVVPHDLLLAALCNLPVDPADDDPLSVLSSVLQVLVCVVVVAGQQVVHDSVCRNPPPRDDDDDDPSVVVSVVSNVVSVVSSVVSVD

Organism: NCBI:txid210225

Sequence (92 aa):
LKMQEYIESNSTLIYRSPEMITLEDKPIGFASDIWMLGCIAYFIYFRKHPFEGEGKLAIISPNVRYSEDSEYAKLIQSLWCYSRVFVRRLRR

Secondary structure (DSSP, 8-state):
-HHHHHHHHHS-GGG--HHHHH--SSPPSHHHHHHHHHHHHHHHHHSS-TTTT--HHHHHS---------HHHHHHHHHHHHHHHHHHHTT-